Protein AF-A0A920BKH7-F1 (afdb_monomer_lite)

Sequence (59 aa):
MLVSMDEHLTYRVLGQTLDDAAGEAYDKVARYLGLGYPGGPIIDRLATSGQSEISFHGR

pLDDT: mean 92.56, std 9.05, range [49.72, 97.81]

Foldseek 3Di:
DDWDDPDVVRIDDPDDDPDDDPQRVQCVVCVVVVNDPSRVVVVVVVVVVDDPDDDDPDD

Secondary structure (DSSP, 8-state):
-EEEEEETTEEEEEE--SS--HHHHHHHHHHHTT--SSHHHHHHHHHTTS---------

Structure (mmCIF, N/CA/C/O backbone):
data_AF-A0A920BKH7-F1
#
_entry.id   AF-A0A920BKH7-F1
#
loop_
_atom_site.group_PDB
_atom_site.id
_atom_site.type_symbol
_atom_site.label_atom_id
_atom_site.label_alt_id
_atom_site.label_comp_id
_ato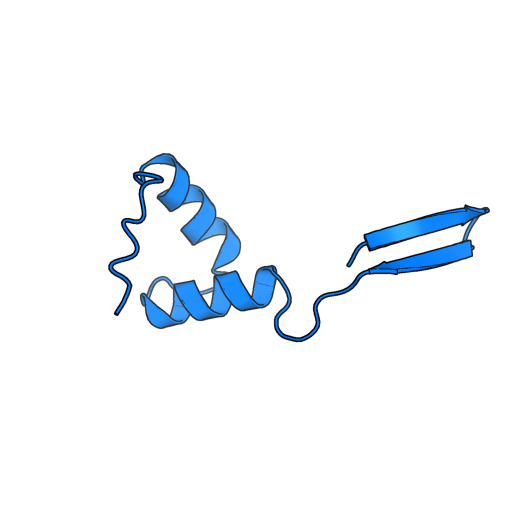m_site.label_asym_id
_atom_site.label_entity_id
_atom_site.label_seq_id
_atom_site.pdbx_PDB_ins_code
_atom_site.Cartn_x
_atom_site.Cartn_y
_atom_site.Cartn_z
_atom_site.occupancy
_atom_site.B_iso_or_equiv
_atom_site.auth_seq_id
_atom_site.auth_comp_id
_atom_site.auth_asym_id
_atom_site.auth_atom_id
_atom_site.pdbx_PDB_model_num
ATOM 1 N N . MET A 1 1 ? 3.880 -2.323 -7.734 1.00 93.38 1 MET A N 1
ATOM 2 C CA . MET A 1 1 ? 4.714 -2.547 -8.930 1.00 93.38 1 MET A CA 1
ATOM 3 C C . MET A 1 1 ? 3.932 -2.054 -10.126 1.00 93.38 1 MET A C 1
ATOM 5 O O . MET A 1 1 ? 2.760 -2.386 -10.240 1.00 93.38 1 MET A O 1
ATOM 9 N N . LEU A 1 2 ? 4.556 -1.236 -10.957 1.00 95.81 2 LEU A N 1
ATOM 10 C CA . LEU A 1 2 ? 4.000 -0.730 -12.199 1.00 95.81 2 LEU A CA 1
ATOM 11 C C . LEU A 1 2 ? 4.793 -1.335 -13.355 1.00 95.81 2 LEU A C 1
ATOM 13 O O . LEU A 1 2 ? 6.026 -1.338 -13.325 1.00 95.81 2 LEU A O 1
ATOM 17 N N . VAL A 1 3 ? 4.086 -1.854 -14.354 1.00 97.25 3 VAL A N 1
ATOM 18 C CA . VAL A 1 3 ? 4.666 -2.602 -15.472 1.00 97.25 3 VAL A CA 1
ATOM 19 C C . VAL A 1 3 ? 4.045 -2.116 -16.781 1.00 97.25 3 VAL A C 1
ATOM 21 O O . VAL A 1 3 ? 2.827 -1.984 -16.863 1.00 97.25 3 VAL A O 1
ATOM 24 N N . SER A 1 4 ? 4.884 -1.860 -17.785 1.00 97.44 4 SER A N 1
ATOM 25 C CA . SER A 1 4 ? 4.495 -1.689 -19.189 1.00 97.44 4 SER A CA 1
ATOM 26 C C . SER A 1 4 ? 4.527 -3.041 -19.889 1.00 97.44 4 SER A C 1
ATOM 28 O O . SER A 1 4 ? 5.461 -3.815 -19.678 1.00 97.44 4 SER A O 1
ATOM 30 N N . MET A 1 5 ? 3.534 -3.329 -20.723 1.00 97.69 5 MET A N 1
ATOM 31 C CA . MET A 1 5 ? 3.551 -4.482 -21.620 1.00 97.69 5 MET A CA 1
ATOM 32 C C . MET A 1 5 ? 3.801 -3.962 -23.032 1.00 97.69 5 MET A C 1
ATOM 34 O O . MET A 1 5 ? 2.884 -3.465 -23.679 1.00 97.69 5 MET A O 1
ATOM 38 N N . ASP A 1 6 ? 5.058 -4.022 -23.464 1.00 95.25 6 ASP A N 1
ATOM 39 C CA . ASP A 1 6 ? 5.484 -3.404 -24.721 1.00 95.25 6 ASP A CA 1
ATOM 40 C C . ASP A 1 6 ? 5.039 -4.259 -25.928 1.00 95.25 6 ASP A C 1
ATOM 42 O O . ASP A 1 6 ? 4.637 -3.720 -26.956 1.00 95.25 6 ASP A O 1
ATOM 46 N N . GLU A 1 7 ? 5.048 -5.591 -25.787 1.00 96.00 7 GLU A N 1
ATOM 47 C CA . GLU A 1 7 ? 4.605 -6.566 -26.796 1.00 96.00 7 GLU A CA 1
ATOM 48 C C . GLU A 1 7 ? 3.994 -7.807 -26.117 1.00 96.00 7 GLU A C 1
ATOM 50 O O . GLU A 1 7 ? 3.983 -7.926 -24.888 1.00 96.00 7 GLU A O 1
ATOM 55 N N . HIS A 1 8 ? 3.482 -8.762 -26.902 1.00 96.38 8 HI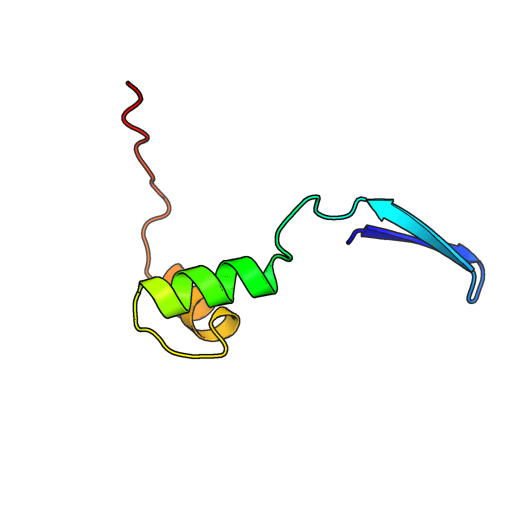S A N 1
ATOM 56 C CA . HIS A 1 8 ? 2.950 -10.006 -26.348 1.00 96.38 8 HIS A CA 1
ATOM 57 C C . HIS A 1 8 ? 4.021 -10.747 -25.534 1.00 96.38 8 HIS A C 1
ATOM 59 O O . HIS A 1 8 ? 5.071 -11.097 -26.059 1.00 96.38 8 HIS A O 1
ATOM 65 N N . LEU A 1 9 ? 3.732 -10.983 -24.250 1.00 96.31 9 LEU A N 1
ATOM 66 C CA . LEU A 1 9 ? 4.635 -11.590 -23.262 1.00 96.31 9 LEU A CA 1
ATOM 67 C C . LEU A 1 9 ? 5.940 -10.813 -22.992 1.00 96.31 9 LEU A C 1
ATOM 69 O O . LEU A 1 9 ? 6.818 -11.325 -22.297 1.00 96.31 9 LEU A O 1
ATOM 73 N N . THR A 1 10 ? 6.044 -9.567 -23.459 1.00 97.00 10 THR A N 1
ATOM 74 C CA . THR A 1 10 ? 7.179 -8.678 -23.187 1.00 97.00 10 THR A CA 1
ATOM 75 C C . THR A 1 10 ? 6.765 -7.615 -22.179 1.00 97.00 10 THR A C 1
ATOM 77 O O . THR A 1 10 ? 5.905 -6.778 -22.452 1.00 97.00 10 THR A O 1
ATOM 80 N N . TYR A 1 11 ? 7.410 -7.627 -21.012 1.00 97.25 11 TYR A N 1
ATOM 81 C CA . TYR A 1 11 ? 7.085 -6.745 -19.895 1.00 97.25 11 TYR A CA 1
ATOM 82 C C . TYR A 1 11 ? 8.299 -5.926 -19.460 1.00 97.25 11 TYR A C 1
ATOM 84 O O . TYR A 1 11 ? 9.407 -6.448 -19.339 1.00 97.2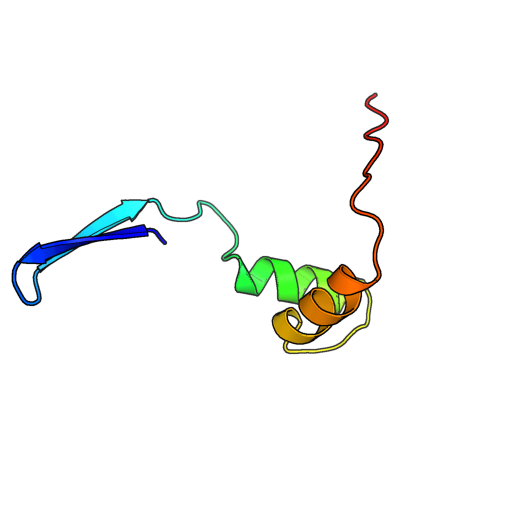5 11 TYR A O 1
ATOM 92 N N . ARG A 1 12 ? 8.074 -4.651 -19.151 1.00 97.50 12 ARG A N 1
ATOM 93 C CA . ARG A 1 12 ? 9.070 -3.739 -18.589 1.00 97.50 12 ARG A CA 1
ATOM 94 C C . ARG A 1 12 ? 8.579 -3.180 -17.267 1.00 97.50 12 ARG A C 1
ATOM 96 O O . ARG A 1 12 ? 7.516 -2.572 -17.198 1.00 97.50 12 ARG A O 1
ATOM 103 N N . VAL A 1 13 ? 9.379 -3.323 -16.216 1.00 97.12 13 VAL A N 1
ATOM 104 C CA . VAL A 1 13 ? 9.086 -2.701 -14.920 1.00 97.12 13 VAL A CA 1
ATOM 105 C C . VAL A 1 13 ? 9.341 -1.200 -15.016 1.00 97.12 13 VAL A C 1
ATOM 107 O O . VAL A 1 13 ? 10.437 -0.778 -15.371 1.00 97.12 13 VAL A O 1
ATOM 110 N N . LEU A 1 14 ? 8.325 -0.400 -14.698 1.00 97.81 14 LEU A N 1
ATOM 111 C CA . LEU A 1 14 ? 8.412 1.062 -14.675 1.00 97.81 14 LEU A CA 1
ATOM 112 C C . LEU A 1 14 ? 8.654 1.603 -13.264 1.00 97.81 14 LEU A C 1
ATOM 114 O O . LEU A 1 14 ? 9.209 2.683 -13.100 1.00 97.81 14 LEU A O 1
ATOM 118 N N . GLY A 1 15 ? 8.235 0.859 -12.241 1.00 97.25 15 GLY A N 1
ATOM 119 C CA . GLY A 1 15 ? 8.427 1.259 -10.855 1.00 97.25 15 GLY A CA 1
ATOM 120 C C . GLY A 1 15 ? 8.012 0.176 -9.870 1.00 97.25 15 GLY A C 1
ATOM 121 O O . GLY A 1 15 ? 7.115 -0.629 -10.125 1.00 97.25 15 GLY A O 1
ATOM 122 N N . GLN A 1 16 ? 8.656 0.160 -8.714 1.00 97.19 16 GLN A N 1
ATOM 123 C CA . GLN A 1 16 ? 8.343 -0.742 -7.612 1.00 97.19 16 GLN A CA 1
ATOM 124 C C . GLN A 1 16 ? 8.537 -0.020 -6.282 1.00 97.19 16 GLN A C 1
ATOM 126 O O . GLN A 1 16 ? 9.155 1.042 -6.242 1.00 97.19 16 GLN A O 1
ATOM 131 N N . THR A 1 17 ? 7.966 -0.583 -5.219 1.00 94.75 17 THR A N 1
ATOM 132 C CA . THR A 1 17 ? 8.235 -0.097 -3.862 1.00 94.75 17 THR A CA 1
ATOM 133 C C . THR A 1 17 ? 9.717 -0.293 -3.527 1.00 94.75 17 THR A C 1
ATOM 135 O O . THR A 1 17 ? 10.355 -1.187 -4.089 1.00 94.75 17 THR A O 1
ATOM 138 N N . LEU A 1 18 ? 10.266 0.548 -2.653 1.00 96.38 18 LEU A N 1
ATOM 139 C CA . LEU A 1 18 ? 11.633 0.383 -2.143 1.00 96.38 18 LEU A CA 1
ATOM 140 C C . LEU A 1 18 ? 11.667 -0.507 -0.897 1.00 96.38 18 LEU A C 1
ATOM 142 O O . LEU A 1 18 ? 12.693 -1.119 -0.611 1.00 96.38 18 LEU A O 1
ATOM 146 N N . ASP A 1 19 ? 10.552 -0.561 -0.178 1.00 94.81 19 ASP A N 1
ATOM 147 C CA . ASP A 1 19 ? 10.387 -1.220 1.106 1.00 94.81 19 ASP A CA 1
ATOM 148 C C . ASP A 1 19 ? 9.180 -2.171 1.065 1.00 94.81 19 ASP A C 1
ATOM 150 O O . ASP A 1 19 ? 9.251 -3.242 0.459 1.00 94.81 19 ASP A O 1
ATOM 154 N N . ASP A 1 20 ? 8.064 -1.781 1.673 1.00 92.94 20 ASP A N 1
ATOM 155 C CA . ASP A 1 20 ? 6.911 -2.633 1.876 1.00 92.94 20 ASP A CA 1
ATOM 156 C C . ASP A 1 20 ? 6.011 -2.611 0.644 1.00 92.94 20 ASP A C 1
ATOM 158 O O . ASP A 1 20 ? 5.696 -1.565 0.060 1.00 92.94 20 ASP A O 1
ATOM 162 N N . ALA A 1 21 ? 5.534 -3.790 0.252 1.00 95.81 21 ALA A N 1
ATOM 163 C CA . ALA A 1 21 ? 4.423 -3.861 -0.682 1.00 95.81 21 ALA A CA 1
ATOM 164 C C . ALA A 1 21 ? 3.162 -3.276 -0.028 1.00 95.81 21 ALA A C 1
ATOM 166 O O . ALA A 1 21 ? 2.961 -3.391 1.179 1.00 95.81 21 ALA A O 1
ATOM 167 N N . ALA A 1 22 ? 2.249 -2.719 -0.829 1.00 94.62 22 ALA A N 1
ATOM 168 C CA . ALA A 1 22 ? 1.002 -2.160 -0.303 1.00 94.62 22 ALA A CA 1
ATOM 169 C C . ALA A 1 22 ? 0.228 -3.174 0.565 1.00 94.62 22 ALA A C 1
ATOM 171 O O . ALA A 1 22 ? -0.206 -2.834 1.659 1.00 94.62 22 ALA A O 1
ATOM 172 N N . GLY A 1 23 ? 0.124 -4.436 0.131 1.00 95.19 23 GLY A N 1
ATOM 173 C CA . GLY A 1 23 ? -0.515 -5.488 0.931 1.00 95.19 23 GLY A CA 1
ATOM 174 C C . GLY A 1 23 ? 0.172 -5.716 2.283 1.00 95.19 23 GLY A C 1
ATOM 175 O O . GLY A 1 23 ? -0.500 -5.816 3.305 1.00 95.19 23 GLY A O 1
ATOM 176 N N . GLU A 1 24 ? 1.506 -5.695 2.307 1.00 96.88 24 GLU A N 1
ATOM 177 C CA . GLU A 1 24 ? 2.286 -5.846 3.536 1.00 96.88 24 GLU A CA 1
ATOM 178 C C . GLU A 1 24 ? 2.075 -4.672 4.499 1.00 96.88 24 GLU A C 1
ATOM 180 O O . GLU A 1 24 ? 1.916 -4.893 5.700 1.00 96.88 24 GLU A O 1
ATOM 185 N N . ALA A 1 25 ? 1.998 -3.439 3.991 1.00 96.88 25 ALA A N 1
ATOM 186 C CA . ALA A 1 25 ? 1.687 -2.268 4.808 1.00 96.88 25 ALA A CA 1
ATOM 187 C C . ALA A 1 25 ? 0.298 -2.391 5.465 1.00 96.88 25 ALA A C 1
ATOM 189 O O . ALA A 1 25 ? 0.159 -2.179 6.672 1.00 96.88 25 ALA A O 1
ATOM 190 N N . TYR A 1 26 ? -0.716 -2.815 4.703 1.00 96.56 26 TYR A N 1
ATOM 191 C CA . TYR A 1 26 ? -2.060 -3.076 5.231 1.00 96.56 26 TYR A CA 1
ATOM 192 C C . TYR A 1 26 ? -2.056 -4.167 6.308 1.00 96.56 26 TYR A C 1
ATOM 194 O O . TYR A 1 26 ? -2.677 -4.005 7.360 1.00 96.56 26 TYR A O 1
ATOM 202 N N . ASP A 1 27 ? -1.322 -5.257 6.087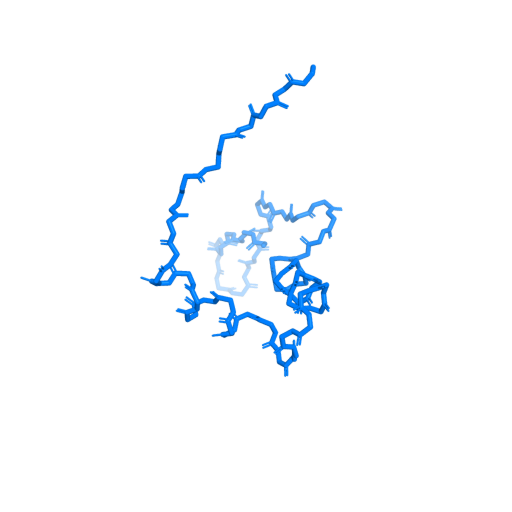 1.00 97.25 27 ASP A N 1
ATOM 203 C CA . ASP A 1 27 ? -1.217 -6.354 7.050 1.00 97.25 27 ASP A CA 1
ATOM 204 C C . ASP A 1 27 ? -0.451 -5.950 8.318 1.00 97.25 27 ASP A C 1
ATOM 206 O O . ASP A 1 27 ? -0.824 -6.349 9.426 1.00 97.25 27 ASP A O 1
ATOM 210 N N . LYS A 1 28 ? 0.608 -5.142 8.191 1.00 96.69 28 LYS A N 1
ATOM 211 C CA . LYS A 1 28 ? 1.360 -4.599 9.333 1.00 96.69 28 LYS A CA 1
ATOM 212 C C . LYS A 1 28 ? 0.484 -3.689 10.187 1.00 96.69 28 LYS A C 1
ATOM 214 O O . LYS A 1 28 ? 0.458 -3.868 11.405 1.00 96.69 28 LYS A O 1
ATOM 219 N N . VAL A 1 29 ? -0.269 -2.782 9.568 1.00 95.88 29 VAL A N 1
ATOM 220 C CA . VAL A 1 29 ? -1.194 -1.885 10.278 1.00 95.88 29 VAL A CA 1
ATOM 221 C C . VAL A 1 29 ? -2.331 -2.671 10.931 1.00 95.88 29 VAL A C 1
ATOM 223 O O . VAL A 1 29 ? -2.596 -2.479 12.115 1.00 95.88 29 VAL A O 1
ATOM 226 N N . ALA A 1 30 ? -2.961 -3.610 10.221 1.00 97.38 30 ALA A N 1
ATOM 227 C CA . ALA A 1 30 ? -4.024 -4.438 10.791 1.00 97.38 30 ALA A CA 1
ATOM 228 C C . ALA A 1 30 ? -3.536 -5.262 11.991 1.00 97.38 30 ALA A C 1
ATOM 230 O O . ALA A 1 30 ? -4.225 -5.339 13.008 1.00 97.38 30 ALA A O 1
ATOM 231 N N . ARG A 1 31 ? -2.321 -5.824 11.918 1.00 96.69 31 ARG A N 1
ATOM 232 C CA . ARG A 1 31 ? -1.691 -6.520 13.048 1.00 96.69 31 ARG A CA 1
ATOM 233 C C . ARG A 1 31 ? -1.424 -5.578 14.218 1.00 96.69 31 ARG A C 1
ATOM 235 O O . ARG A 1 31 ? -1.733 -5.938 15.349 1.00 96.69 31 ARG A O 1
ATOM 242 N N . TYR A 1 32 ? -0.874 -4.395 13.952 1.00 97.00 32 TYR A N 1
ATOM 243 C CA . TYR A 1 32 ? -0.603 -3.386 14.977 1.00 97.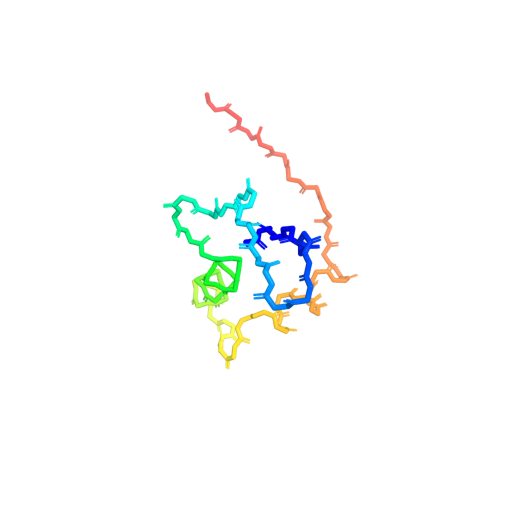00 32 TYR A CA 1
ATOM 244 C C . TYR A 1 32 ? -1.881 -2.960 15.716 1.00 97.00 32 TYR A C 1
ATOM 246 O O . TYR A 1 32 ? -1.866 -2.789 16.931 1.00 97.00 32 TYR A O 1
ATOM 254 N N . LEU A 1 33 ? -3.000 -2.868 14.994 1.00 95.62 33 LEU A N 1
ATOM 255 C CA . LEU A 1 33 ? -4.317 -2.527 15.535 1.00 95.62 33 LEU A CA 1
ATOM 256 C C . LEU A 1 33 ? -5.096 -3.732 16.102 1.00 95.62 33 LEU A C 1
ATOM 258 O O . LEU A 1 33 ? -6.217 -3.558 16.572 1.00 95.62 33 LEU A O 1
ATOM 262 N N . GLY A 1 34 ? -4.547 -4.952 16.054 1.00 97.19 34 GLY A N 1
ATOM 263 C CA . GLY A 1 34 ? -5.212 -6.159 16.561 1.00 97.19 34 GLY A CA 1
ATOM 264 C C . GLY A 1 34 ? -6.417 -6.633 15.735 1.00 97.1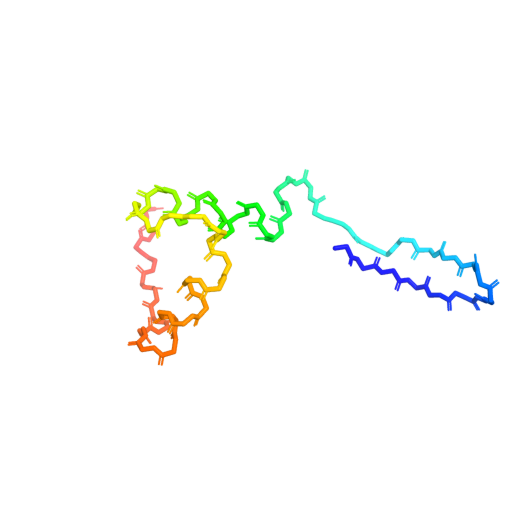9 34 GLY A C 1
ATOM 265 O O . GLY A 1 34 ? -7.275 -7.340 16.254 1.00 97.19 34 GLY A O 1
ATOM 266 N N . LEU A 1 35 ? -6.495 -6.257 14.457 1.00 95.62 35 LEU A N 1
ATOM 267 C CA . LEU A 1 35 ? -7.658 -6.488 13.591 1.00 95.62 35 LEU A CA 1
ATOM 268 C C . LEU A 1 35 ? -7.654 -7.851 12.873 1.00 95.62 35 LEU A C 1
ATOM 270 O O . LEU A 1 35 ? -8.681 -8.260 12.339 1.00 95.62 35 LEU A O 1
ATOM 274 N N . GLY A 1 36 ? -6.528 -8.570 12.872 1.00 93.50 36 GLY A N 1
ATOM 275 C CA . GLY A 1 36 ? -6.392 -9.891 12.240 1.00 93.50 36 GLY A CA 1
ATOM 276 C C . GLY A 1 36 ? -5.774 -9.865 10.834 1.00 93.50 36 GLY A C 1
ATOM 277 O O . GLY A 1 36 ? -5.163 -8.878 10.430 1.00 93.50 36 GLY A O 1
ATOM 278 N N . TYR A 1 37 ? -5.884 -10.987 10.109 1.00 94.56 37 TYR A N 1
ATOM 279 C CA . TYR A 1 37 ? -5.281 -11.220 8.786 1.00 94.56 37 TYR A CA 1
ATOM 280 C C . TYR A 1 37 ? -6.257 -11.975 7.854 1.00 94.56 37 TYR A C 1
ATOM 282 O O . TYR A 1 37 ? -6.927 -12.891 8.339 1.00 94.56 37 TYR A O 1
ATOM 290 N N . PRO A 1 38 ? -6.317 -11.673 6.536 1.00 95.38 38 PRO A N 1
ATOM 291 C CA . PRO A 1 38 ? -5.593 -10.612 5.825 1.00 95.38 38 PRO A CA 1
ATOM 292 C C . PRO A 1 38 ? -6.121 -9.220 6.187 1.00 95.38 38 PRO A C 1
ATOM 294 O O . PRO A 1 38 ? -7.329 -9.003 6.273 1.00 95.38 38 PRO A O 1
ATOM 297 N N . GLY A 1 39 ? -5.210 -8.275 6.407 1.00 96.69 39 GLY A N 1
ATOM 298 C CA . GLY A 1 39 ? -5.517 -6.928 6.881 1.00 96.69 39 GLY A CA 1
ATOM 299 C C . GLY A 1 39 ? -6.195 -6.060 5.827 1.00 96.69 39 GLY A C 1
ATOM 300 O O . GLY A 1 39 ? -7.083 -5.278 6.162 1.00 96.69 39 GLY A O 1
ATOM 301 N N . GLY A 1 40 ? -5.836 -6.251 4.552 1.00 97.06 40 GLY A N 1
ATOM 302 C CA . GLY A 1 40 ? -6.366 -5.497 3.407 1.00 97.06 40 GLY A CA 1
ATOM 303 C C . GLY A 1 40 ? -7.891 -5.312 3.432 1.00 97.06 40 GLY A C 1
ATOM 304 O O . GLY A 1 40 ? -8.355 -4.184 3.598 1.00 97.06 40 GLY A O 1
ATOM 305 N N . PRO A 1 41 ? -8.684 -6.399 3.353 1.00 97.38 41 PRO A N 1
ATOM 306 C CA . PRO A 1 41 ? -10.146 -6.311 3.351 1.00 97.38 41 PRO A CA 1
ATOM 307 C C . PRO A 1 41 ? -10.760 -5.705 4.620 1.00 97.38 41 PRO A C 1
ATOM 309 O O . PRO A 1 41 ? -11.889 -5.220 4.583 1.00 97.38 41 PRO A O 1
ATOM 312 N N . ILE A 1 42 ? -10.068 -5.773 5.760 1.00 96.19 42 ILE A N 1
ATOM 313 C CA . ILE A 1 42 ? -10.580 -5.266 7.038 1.00 96.19 42 ILE A CA 1
ATOM 314 C C . ILE A 1 42 ? -10.419 -3.748 7.094 1.00 96.19 42 ILE A C 1
ATOM 316 O O . ILE A 1 42 ? -11.385 -3.038 7.371 1.00 96.19 42 ILE A O 1
ATOM 320 N N . ILE A 1 43 ? -9.218 -3.255 6.779 1.00 95.31 43 ILE A N 1
ATOM 321 C CA . ILE A 1 43 ? -8.924 -1.820 6.733 1.00 95.31 43 ILE A CA 1
ATOM 322 C C . ILE A 1 43 ? -9.769 -1.132 5.657 1.00 95.31 43 ILE A C 1
ATOM 324 O O . ILE A 1 43 ? -10.326 -0.075 5.931 1.00 95.31 43 ILE A O 1
ATOM 328 N N . ASP A 1 44 ? -9.929 -1.747 4.480 1.00 95.31 44 ASP A N 1
ATOM 329 C CA . ASP A 1 44 ? -10.743 -1.197 3.386 1.00 95.31 44 ASP A CA 1
ATOM 330 C C . ASP A 1 44 ? -12.205 -0.964 3.813 1.00 95.31 44 ASP A C 1
ATOM 332 O O . ASP A 1 44 ? -12.761 0.118 3.630 1.00 95.31 44 ASP A O 1
ATOM 336 N N . ARG A 1 45 ? -12.813 -1.932 4.515 1.00 95.38 45 ARG A N 1
ATOM 337 C CA . ARG A 1 45 ? -14.167 -1.766 5.073 1.00 95.38 45 ARG A CA 1
ATOM 338 C C . ARG A 1 45 ? -14.232 -0.652 6.112 1.00 95.38 45 ARG A C 1
ATOM 340 O O . ARG A 1 45 ? -15.154 0.158 6.064 1.00 95.38 45 ARG A O 1
ATOM 347 N N . LEU A 1 46 ? -13.282 -0.604 7.047 1.00 93.88 46 LEU A N 1
ATOM 348 C CA . LEU A 1 46 ? -13.262 0.416 8.100 1.00 93.88 46 LEU A CA 1
ATOM 349 C C . LEU A 1 46 ? -13.082 1.826 7.523 1.00 93.88 46 LEU A C 1
ATOM 351 O O . LEU A 1 46 ? -13.733 2.763 7.993 1.00 93.88 46 LEU A O 1
ATOM 355 N N . ALA A 1 47 ? -12.273 1.960 6.469 1.00 93.50 47 ALA A N 1
ATOM 356 C CA . ALA A 1 47 ? -12.003 3.226 5.797 1.00 93.50 47 ALA A CA 1
ATOM 357 C C . ALA A 1 47 ? -13.278 3.903 5.268 1.00 93.50 47 ALA A C 1
ATOM 359 O O . ALA A 1 47 ? -13.371 5.124 5.332 1.00 93.50 47 ALA A O 1
ATOM 360 N N . THR A 1 48 ? -14.294 3.137 4.844 1.00 95.12 48 THR A N 1
ATOM 361 C CA . THR A 1 48 ? -15.584 3.693 4.373 1.00 95.12 48 THR A CA 1
ATOM 362 C C . THR A 1 48 ? -16.338 4.509 5.428 1.00 95.12 48 THR A C 1
ATOM 364 O O . THR A 1 48 ? -17.158 5.357 5.085 1.00 95.12 48 THR A O 1
ATOM 367 N N . SER A 1 49 ? -16.058 4.256 6.708 1.00 93.31 49 SER A N 1
ATOM 368 C CA . SER A 1 49 ? -16.676 4.931 7.856 1.00 93.31 49 SER A CA 1
ATOM 369 C C . SER A 1 49 ? -15.716 5.860 8.609 1.00 93.31 49 SER A C 1
ATOM 371 O O . SER A 1 49 ? -16.118 6.517 9.568 1.00 93.31 49 SER A O 1
ATOM 373 N N . GLY A 1 50 ? -14.445 5.901 8.198 1.00 87.94 50 GLY A N 1
ATOM 374 C CA . GLY A 1 50 ? -13.417 6.742 8.801 1.00 87.94 50 GLY A CA 1
ATOM 375 C C . GLY A 1 50 ? -13.447 8.175 8.270 1.00 87.94 50 GLY A C 1
ATOM 376 O O . GLY A 1 50 ? -13.961 8.452 7.190 1.00 87.94 50 GLY A O 1
ATOM 377 N N . GLN A 1 51 ? -12.862 9.100 9.028 1.00 88.94 51 GLN A N 1
ATOM 378 C CA . GLN A 1 51 ? -12.616 10.464 8.561 1.00 88.94 51 GLN A CA 1
ATOM 379 C C . GLN A 1 51 ? -11.215 10.530 7.950 1.00 88.94 51 GLN A C 1
ATOM 381 O O . GLN A 1 51 ? -10.251 10.077 8.562 1.00 88.94 51 GLN A O 1
ATOM 386 N N . SER A 1 52 ? -11.090 11.087 6.745 1.00 83.12 52 SER A N 1
ATOM 387 C CA . SER A 1 52 ? -9.818 11.138 6.002 1.00 83.12 52 SER A CA 1
ATOM 388 C C . SER A 1 52 ? -8.886 12.276 6.429 1.00 83.12 52 SER A C 1
ATOM 390 O O . SER A 1 52 ? -7.949 12.607 5.705 1.00 83.12 52 SER A O 1
ATOM 392 N N . GLU A 1 53 ? -9.133 12.899 7.580 1.00 82.69 53 GLU A N 1
ATOM 393 C CA . GLU A 1 53 ? -8.336 14.024 8.049 1.00 82.69 53 GLU A CA 1
ATOM 394 C C . GLU A 1 53 ? -7.258 13.550 9.026 1.00 82.69 53 GLU A C 1
ATOM 396 O O . GLU A 1 53 ? -7.543 13.035 10.106 1.00 82.69 53 GLU A O 1
ATOM 401 N N . ILE A 1 54 ? -5.998 13.747 8.644 1.00 79.88 54 ILE A N 1
ATOM 402 C CA . ILE A 1 54 ? -4.850 13.546 9.524 1.00 79.88 54 ILE A CA 1
ATOM 403 C C . ILE A 1 54 ? -4.183 14.907 9.702 1.00 79.88 54 ILE A C 1
ATOM 405 O O . ILE A 1 54 ? -3.501 15.400 8.805 1.00 79.88 54 ILE A O 1
ATOM 409 N N . SER A 1 55 ? -4.377 15.521 10.870 1.00 78.31 55 SER A N 1
ATOM 410 C CA . SER A 1 55 ? -3.635 16.722 11.259 1.00 78.31 55 SER A CA 1
ATOM 411 C C . SER A 1 55 ? -2.233 16.327 11.718 1.00 78.31 55 SER A C 1
ATOM 413 O O . SER A 1 55 ? -2.019 15.929 12.868 1.00 78.31 55 SER A O 1
ATOM 415 N N . PHE A 1 56 ? -1.266 16.436 10.810 1.00 76.06 56 PHE A N 1
ATOM 416 C CA . PHE A 1 56 ? 0.143 16.263 11.140 1.00 76.06 56 PHE A CA 1
ATOM 417 C C . PHE A 1 56 ? 0.609 17.426 12.016 1.00 76.06 56 PHE A C 1
ATOM 419 O O . PHE A 1 56 ? 0.875 18.526 11.538 1.00 76.06 56 PHE A O 1
ATOM 426 N N . HIS A 1 57 ? 0.726 17.171 13.316 1.00 68.06 57 HIS A N 1
ATOM 427 C CA . HIS A 1 57 ? 1.408 18.078 14.228 1.00 68.06 57 HIS A CA 1
ATOM 428 C C . HIS A 1 57 ? 2.909 17.844 14.074 1.00 68.06 57 HIS A C 1
ATOM 430 O O . HIS A 1 57 ? 3.503 17.013 14.763 1.00 68.06 57 HIS A O 1
ATOM 436 N N . GLY A 1 58 ? 3.502 18.532 13.098 1.00 62.81 58 GLY A N 1
ATOM 437 C CA . GLY A 1 58 ? 4.950 18.602 12.965 1.00 62.81 58 GLY A CA 1
ATOM 438 C C . GLY A 1 58 ? 5.554 19.183 14.242 1.00 62.81 58 GLY A C 1
ATOM 439 O O . GLY A 1 58 ? 5.112 20.226 14.724 1.00 62.81 58 GLY A O 1
ATOM 440 N N . ARG A 1 59 ? 6.548 18.491 14.796 1.00 49.72 59 ARG A N 1
ATOM 441 C CA . ARG A 1 59 ? 7.658 19.194 15.436 1.00 49.72 59 ARG A CA 1
ATOM 442 C C . ARG A 1 59 ? 8.648 19.575 14.352 1.00 49.72 59 ARG A C 1
ATOM 444 O O . ARG A 1 59 ? 8.828 18.734 13.443 1.00 49.72 59 ARG A O 1
#

Radius of gyration: 16.5 Å; chains: 1; bounding box: 28×31×43 Å